Protein AF-A0A0V0GTW3-F1 (afdb_monomer_lite)

Radius of gyration: 19.43 Å; chains: 1; bounding box: 46×31×54 Å

pLDDT: mean 87.02, std 9.55, range [55.56, 97.69]

Organism: Solanum chacoense (NCBI:txid4108)

Secondary structure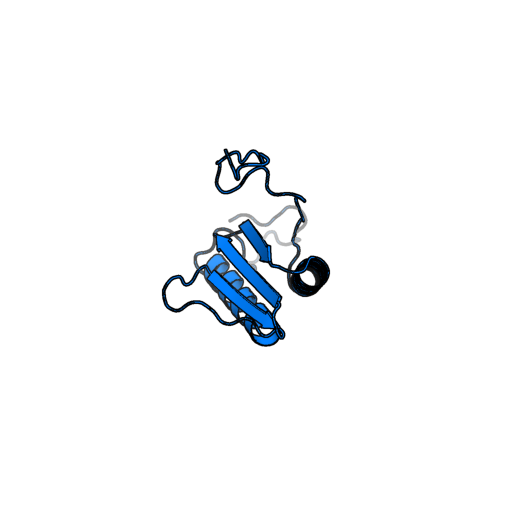 (DSSP, 8-state):
-PPPTT---SSS------SSPPTTSHHHHHHHHHHHHHHHHHTT-EE-SS-TTEEEEEETTEEEEEEEETTEEEEEES-HHHHHHHHHHHHHHS------S-SEETTEE--EETTEE-

InterPro domains:
  IPR013103 Reverse transcriptase, RNA-dependent DNA polymerase [PF07727] (2-113)
  IPR043502 DNA/RNA polymerase superfamily [SSF56672] (12-112)

Structure (mmCIF, N/CA/C/O backbone):
data_AF-A0A0V0GTW3-F1
#
_entry.id   AF-A0A0V0GTW3-F1
#
loop_
_atom_site.group_PDB
_atom_site.id
_atom_site.type_symbol
_atom_site.label_atom_id
_atom_site.label_alt_id
_atom_site.label_comp_id
_atom_site.label_asym_id
_atom_site.label_entity_id
_atom_site.label_seq_id
_atom_site.pdbx_PDB_ins_code
_atom_site.Cartn_x
_atom_site.Cartn_y
_atom_site.Cartn_z
_atom_site.occupancy
_atom_site.B_iso_or_equiv
_atom_site.auth_seq_id
_atom_site.auth_comp_id
_atom_site.auth_asym_id
_atom_site.auth_atom_id
_atom_site.pdbx_PDB_model_num
ATOM 1 N N . MET A 1 1 ? 13.042 6.093 -31.836 1.00 55.56 1 MET A N 1
ATOM 2 C CA . MET A 1 1 ? 13.797 6.052 -30.566 1.00 55.56 1 MET A CA 1
ATOM 3 C C . MET A 1 1 ? 15.243 6.354 -30.899 1.00 55.56 1 MET A C 1
ATOM 5 O O . MET A 1 1 ? 15.755 5.735 -31.820 1.00 55.56 1 MET A O 1
ATOM 9 N N . GLN A 1 2 ? 15.854 7.321 -30.224 1.00 60.28 2 GLN A N 1
ATOM 10 C CA . GLN A 1 2 ? 17.294 7.571 -30.305 1.00 60.28 2 GLN A CA 1
ATOM 11 C C . GLN A 1 2 ? 17.961 6.966 -29.067 1.00 60.28 2 GLN A C 1
ATOM 13 O O . GLN A 1 2 ? 17.332 6.882 -28.009 1.00 60.28 2 GLN A O 1
ATOM 18 N N . LEU A 1 3 ? 19.196 6.493 -29.223 1.00 65.88 3 LEU A N 1
ATOM 19 C CA . LEU A 1 3 ? 19.996 5.986 -28.111 1.00 65.88 3 LEU A CA 1
ATOM 20 C C . LEU A 1 3 ? 20.284 7.132 -27.118 1.00 65.88 3 LEU A C 1
ATOM 22 O O . LEU A 1 3 ? 20.519 8.255 -27.565 1.00 65.88 3 LEU A O 1
ATOM 26 N N . PRO A 1 4 ? 20.252 6.881 -25.795 1.00 73.25 4 PRO A N 1
ATOM 27 C CA . PRO A 1 4 ? 20.624 7.881 -24.796 1.00 73.25 4 PRO A CA 1
ATOM 28 C C . PRO A 1 4 ? 22.079 8.342 -24.957 1.00 73.25 4 PRO A C 1
ATOM 30 O O . PRO A 1 4 ? 22.930 7.571 -25.410 1.00 73.25 4 PRO A O 1
ATOM 33 N N . GLU A 1 5 ? 22.380 9.566 -24.516 1.00 72.06 5 GLU A N 1
ATOM 34 C CA . GLU A 1 5 ? 23.761 10.051 -24.424 1.00 72.06 5 GLU A CA 1
ATOM 35 C C . GLU A 1 5 ? 24.618 9.098 -23.573 1.00 72.06 5 GLU A C 1
ATOM 37 O O . GLU A 1 5 ? 24.219 8.682 -22.484 1.00 72.06 5 GLU A O 1
ATOM 42 N N . GLY A 1 6 ? 25.789 8.723 -24.098 1.00 70.94 6 GLY A N 1
ATOM 43 C CA . GLY A 1 6 ? 26.721 7.787 -23.458 1.00 70.94 6 GLY A CA 1
ATOM 44 C C . GLY A 1 6 ? 26.689 6.347 -23.989 1.00 70.94 6 GLY A C 1
ATOM 45 O O . GLY A 1 6 ? 27.509 5.539 -23.557 1.00 70.94 6 GLY A O 1
ATOM 46 N N . PHE A 1 7 ? 25.805 6.005 -24.936 1.00 67.94 7 PHE A N 1
ATOM 47 C CA . PHE A 1 7 ? 25.849 4.701 -25.615 1.00 67.94 7 PHE A CA 1
ATOM 48 C C . PHE A 1 7 ? 26.845 4.700 -26.799 1.00 67.94 7 PHE A C 1
ATOM 50 O O . PHE A 1 7 ? 26.736 5.555 -27.676 1.00 67.94 7 PHE A O 1
ATOM 57 N N . PRO A 1 8 ? 27.794 3.740 -26.875 1.00 67.38 8 PRO A N 1
ATOM 58 C CA . PRO A 1 8 ? 28.945 3.803 -27.790 1.00 67.38 8 PRO A CA 1
ATOM 59 C C . PRO A 1 8 ? 28.669 3.440 -29.266 1.00 67.38 8 PRO A C 1
ATOM 61 O O . PRO A 1 8 ? 29.611 3.233 -30.022 1.00 67.38 8 PRO A O 1
ATOM 64 N N . SER A 1 9 ? 27.417 3.341 -29.717 1.00 64.06 9 SER A N 1
ATOM 65 C CA . SER A 1 9 ? 27.089 2.796 -31.045 1.00 64.06 9 SER A CA 1
ATOM 66 C C . SER A 1 9 ? 26.503 3.842 -31.999 1.00 64.06 9 SER A C 1
ATOM 68 O O . SER A 1 9 ? 25.320 4.167 -31.958 1.00 64.06 9 SER A O 1
ATOM 70 N N . GLN A 1 10 ? 27.338 4.319 -32.926 1.00 61.12 10 GLN A N 1
ATOM 71 C CA . GLN A 1 10 ? 26.919 4.978 -34.166 1.00 61.12 10 GLN A CA 1
ATOM 72 C C . GLN A 1 10 ? 27.149 4.004 -35.335 1.00 61.12 10 GLN A C 1
ATOM 74 O O . GLN A 1 10 ? 28.182 4.069 -35.991 1.00 61.12 10 GLN A O 1
ATOM 79 N N . GLY A 1 11 ? 26.233 3.056 -35.577 1.00 62.75 11 GLY A N 1
ATOM 80 C CA . GLY A 1 11 ? 26.301 2.226 -36.796 1.00 62.75 11 GLY A CA 1
ATOM 81 C C . GLY A 1 11 ? 25.666 0.835 -36.744 1.00 62.75 11 GLY A C 1
ATOM 82 O O . GLY A 1 11 ? 25.313 0.304 -37.792 1.00 62.75 11 GLY A O 1
ATOM 83 N N . GLU A 1 12 ? 25.461 0.252 -35.562 1.00 69.81 12 GLU A N 1
ATOM 84 C CA . GLU A 1 12 ? 24.838 -1.073 -35.419 1.00 69.81 12 GLU A CA 1
ATOM 85 C C . GLU A 1 12 ? 23.364 -0.965 -35.002 1.00 69.81 12 GLU A C 1
ATOM 87 O O . GLU A 1 12 ? 22.984 -0.082 -34.230 1.00 69.81 12 GLU A O 1
ATOM 92 N N . SER A 1 13 ? 22.512 -1.871 -35.499 1.00 69.31 13 SER A N 1
ATOM 93 C CA . SER A 1 13 ? 21.106 -1.974 -35.083 1.00 69.31 13 SER A CA 1
ATOM 94 C C . SER A 1 13 ? 21.015 -2.600 -33.688 1.00 69.31 13 SER A C 1
ATOM 96 O O . SER A 1 13 ? 20.696 -3.776 -33.519 1.00 69.31 13 SER A O 1
ATOM 98 N N . VAL A 1 14 ? 21.355 -1.816 -32.668 1.00 71.25 14 VAL A N 1
ATOM 99 C CA . VAL A 1 14 ? 21.273 -2.232 -31.267 1.00 71.25 14 VAL A CA 1
ATOM 100 C C . VAL A 1 14 ? 19.892 -1.906 -30.717 1.00 71.25 14 VAL A C 1
ATOM 102 O O . VAL A 1 14 ? 19.383 -0.794 -30.861 1.00 71.25 14 VAL A O 1
ATOM 105 N N . VAL A 1 15 ? 19.280 -2.889 -30.062 1.00 73.94 15 VAL A N 1
ATOM 106 C CA . VAL A 1 15 ? 17.974 -2.748 -29.413 1.00 73.94 15 VAL A CA 1
ATOM 107 C C . VAL A 1 15 ? 18.120 -2.861 -27.898 1.00 73.94 15 VAL A C 1
ATOM 109 O O . VAL A 1 15 ? 18.870 -3.693 -27.389 1.00 73.94 15 VAL A O 1
ATOM 112 N N . CYS A 1 16 ? 17.375 -2.043 -27.154 1.00 75.56 16 CYS A N 1
ATOM 113 C CA . CYS A 1 16 ? 17.332 -2.131 -25.696 1.00 75.56 16 CYS A CA 1
ATOM 114 C C . CYS A 1 16 ? 16.362 -3.235 -25.257 1.00 75.56 16 CYS A C 1
ATOM 116 O O . CYS A 1 16 ? 15.166 -3.175 -25.546 1.00 75.56 16 CYS A O 1
ATOM 118 N N . ARG A 1 17 ? 16.851 -4.218 -24.494 1.00 81.50 17 ARG A N 1
ATOM 119 C CA . ARG A 1 17 ? 15.997 -5.221 -23.844 1.00 81.50 17 ARG A CA 1
ATOM 120 C C . ARG A 1 17 ? 15.535 -4.710 -22.481 1.00 81.50 17 ARG A C 1
ATOM 122 O O . ARG A 1 17 ? 16.335 -4.552 -21.563 1.00 81.50 17 ARG A O 1
ATOM 129 N N . LEU A 1 18 ? 14.229 -4.507 -22.325 1.00 81.75 18 LEU A N 1
ATOM 130 C CA . LEU A 1 18 ? 13.636 -4.184 -21.029 1.00 81.75 18 LEU A CA 1
ATOM 131 C C . LEU A 1 18 ? 13.665 -5.411 -20.109 1.00 81.75 18 LEU A C 1
ATOM 133 O O . LEU A 1 18 ? 13.059 -6.438 -20.406 1.00 81.75 18 LEU A O 1
ATOM 137 N N . VAL A 1 19 ? 14.369 -5.293 -18.982 1.00 83.94 19 VAL A N 1
ATOM 138 C CA . VAL A 1 19 ? 14.450 -6.339 -17.940 1.00 83.94 19 VAL A CA 1
ATOM 139 C C . VAL A 1 19 ? 13.327 -6.194 -16.905 1.00 83.94 19 VAL A C 1
ATOM 141 O O . VAL A 1 19 ? 12.955 -7.155 -16.239 1.00 83.94 19 VAL A O 1
ATOM 144 N N . LYS A 1 20 ? 12.762 -4.989 -16.779 1.00 79.62 20 LYS A N 1
ATOM 145 C CA . LYS A 1 20 ? 11.608 -4.681 -15.928 1.00 79.62 20 LYS A CA 1
ATOM 146 C C . LYS A 1 20 ? 10.577 -3.907 -16.734 1.00 79.62 20 LYS A C 1
ATOM 148 O O . LYS A 1 20 ? 10.921 -3.223 -17.698 1.00 79.62 20 LYS A O 1
ATOM 153 N N . SER A 1 21 ? 9.319 -4.002 -16.320 1.00 82.31 21 SER A N 1
ATOM 154 C CA . SER A 1 21 ? 8.257 -3.205 -16.926 1.00 82.31 21 SER A CA 1
ATOM 155 C C . SER A 1 21 ? 8.495 -1.722 -16.654 1.00 82.31 21 SER A C 1
ATOM 157 O O . SER A 1 21 ? 8.715 -1.328 -15.510 1.00 82.31 21 SER A O 1
ATOM 159 N N . LEU A 1 22 ? 8.458 -0.915 -17.708 1.00 83.88 22 LEU A N 1
ATOM 160 C CA . LEU A 1 22 ? 8.647 0.529 -17.640 1.00 83.88 22 LEU A CA 1
ATOM 161 C C . LEU A 1 22 ? 7.293 1.234 -17.535 1.00 83.88 22 LEU A C 1
ATOM 163 O O . LEU A 1 22 ? 6.351 0.857 -18.233 1.00 83.88 22 LEU A O 1
ATOM 167 N N . TYR A 1 23 ? 7.207 2.267 -16.697 1.00 78.50 23 TYR A N 1
ATOM 168 C CA . TYR A 1 23 ? 6.010 3.100 -16.595 1.00 78.50 23 TYR A CA 1
ATOM 169 C C . TYR A 1 23 ? 5.577 3.629 -17.975 1.00 78.50 23 TYR A C 1
ATOM 171 O O . TYR A 1 23 ? 6.414 3.918 -18.829 1.00 78.50 23 TYR A O 1
ATOM 179 N N . GLY A 1 24 ? 4.267 3.701 -18.214 1.00 81.81 24 GLY A N 1
ATOM 180 C CA . GLY A 1 24 ? 3.693 4.059 -19.518 1.00 81.81 24 GLY A CA 1
ATOM 181 C C . GLY A 1 24 ? 3.541 2.891 -20.502 1.00 81.81 24 GLY A C 1
ATOM 182 O O . GLY A 1 24 ? 2.809 3.011 -21.483 1.00 81.81 24 GLY A O 1
ATOM 183 N N . LEU A 1 25 ? 4.148 1.729 -20.239 1.00 85.62 25 LEU A N 1
ATOM 184 C CA . LEU A 1 25 ? 3.843 0.513 -20.993 1.00 85.62 25 LEU A CA 1
ATOM 185 C C . LEU A 1 25 ? 2.546 -0.131 -20.496 1.00 85.62 25 LEU A C 1
ATOM 187 O O . LEU A 1 25 ? 2.332 -0.260 -19.291 1.00 85.62 25 LEU A O 1
ATOM 191 N N . LYS A 1 26 ? 1.738 -0.661 -21.423 1.00 80.94 26 LYS A N 1
ATOM 192 C CA . LYS A 1 26 ? 0.468 -1.355 -21.126 1.00 80.94 26 LYS A CA 1
ATOM 193 C C . LYS A 1 26 ? 0.611 -2.474 -20.081 1.00 80.94 26 LYS A C 1
ATOM 195 O O . LYS A 1 26 ? -0.302 -2.729 -19.305 1.00 80.94 26 LYS A O 1
ATOM 200 N N . GLN A 1 27 ? 1.762 -3.141 -20.058 1.00 83.88 27 GLN A N 1
ATOM 201 C CA . GLN A 1 27 ? 2.071 -4.237 -19.136 1.00 83.88 27 GLN A CA 1
ATOM 202 C C . GLN A 1 27 ? 2.525 -3.785 -17.739 1.00 83.88 27 GLN A C 1
ATOM 204 O O . GLN A 1 27 ? 2.465 -4.588 -16.810 1.00 83.88 27 GLN A O 1
ATOM 209 N N . ALA A 1 28 ? 2.979 -2.543 -17.555 1.00 86.75 28 ALA A N 1
ATOM 210 C CA . ALA A 1 28 ? 3.640 -2.145 -16.313 1.00 86.75 28 ALA A CA 1
ATOM 211 C C . ALA A 1 28 ? 2.699 -2.081 -15.113 1.00 86.75 28 ALA A C 1
ATOM 213 O O . ALA A 1 28 ? 3.012 -2.660 -14.073 1.00 86.75 28 ALA A O 1
ATOM 214 N N . SER A 1 29 ? 1.523 -1.478 -15.282 1.00 83.88 29 SER A N 1
ATOM 215 C CA . SER A 1 29 ? 0.492 -1.433 -14.241 1.00 83.88 29 SER A CA 1
ATOM 216 C C . SER A 1 29 ? 0.044 -2.836 -13.829 1.00 83.88 29 SER A C 1
ATOM 218 O O . SER A 1 29 ? -0.029 -3.142 -12.641 1.00 83.88 29 SER A O 1
ATOM 220 N N . ARG A 1 30 ? -0.161 -3.737 -14.801 1.00 87.62 30 ARG A N 1
ATOM 221 C CA . ARG A 1 30 ? -0.528 -5.136 -14.537 1.00 87.62 30 ARG A CA 1
ATOM 222 C C . ARG A 1 30 ? 0.542 -5.864 -13.727 1.00 87.62 30 ARG A C 1
ATOM 224 O O . ARG A 1 30 ? 0.202 -6.557 -12.777 1.00 87.62 30 ARG A O 1
ATOM 231 N N . GLN A 1 31 ? 1.813 -5.735 -14.103 1.00 89.06 31 GLN A N 1
ATOM 232 C CA . GLN A 1 31 ? 2.911 -6.402 -13.397 1.00 89.06 31 GLN A CA 1
ATOM 233 C C . GLN A 1 31 ? 3.102 -5.839 -11.983 1.00 89.06 31 GLN A C 1
ATOM 235 O O . GLN A 1 31 ? 3.334 -6.607 -11.053 1.00 89.06 31 GLN A O 1
ATOM 240 N N . CYS A 1 32 ? 2.940 -4.523 -11.809 1.00 87.62 32 CYS A N 1
ATOM 241 C CA . CYS A 1 32 ? 2.951 -3.892 -10.491 1.00 87.62 32 CYS A CA 1
ATOM 242 C C . CYS A 1 32 ? 1.821 -4.439 -9.606 1.00 87.62 32 CYS A C 1
ATOM 244 O O . CYS A 1 32 ? 2.084 -4.921 -8.506 1.00 87.62 32 CYS A O 1
ATOM 246 N N . ASN A 1 33 ? 0.588 -4.470 -10.124 1.00 90.06 33 ASN A N 1
ATOM 247 C CA . ASN A 1 33 ? -0.567 -4.988 -9.395 1.00 90.06 33 ASN A CA 1
ATOM 248 C C . ASN A 1 33 ? -0.418 -6.475 -9.040 1.00 90.06 33 ASN A C 1
ATOM 250 O O . ASN A 1 33 ? -0.672 -6.857 -7.906 1.00 90.06 33 ASN A O 1
ATOM 254 N N . LEU A 1 34 ? 0.046 -7.317 -9.973 1.00 91.38 34 LEU A N 1
ATOM 255 C CA . LEU A 1 34 ? 0.305 -8.735 -9.691 1.00 91.38 34 LEU A CA 1
ATOM 256 C C . LEU A 1 34 ? 1.320 -8.902 -8.559 1.00 91.38 34 LEU A C 1
ATOM 258 O O . LEU A 1 34 ? 1.068 -9.651 -7.617 1.00 91.38 34 LEU A O 1
ATOM 262 N N . LYS A 1 35 ? 2.430 -8.154 -8.614 1.00 91.56 35 LYS A N 1
ATOM 263 C CA . LYS A 1 35 ? 3.448 -8.207 -7.567 1.00 91.56 35 LYS A CA 1
ATOM 264 C C . LYS A 1 35 ? 2.901 -7.744 -6.218 1.00 91.56 35 LYS A C 1
ATOM 266 O O . LYS A 1 35 ? 3.249 -8.323 -5.192 1.00 91.56 35 LYS A O 1
ATOM 271 N N . LEU A 1 36 ? 2.056 -6.714 -6.216 1.00 92.56 36 LEU A N 1
ATOM 272 C CA . LEU A 1 36 ? 1.422 -6.194 -5.009 1.00 92.56 36 LEU A CA 1
ATOM 273 C C . LEU A 1 36 ? 0.475 -7.220 -4.393 1.00 92.56 36 LEU A C 1
ATOM 275 O O . LEU A 1 36 ? 0.614 -7.527 -3.211 1.00 92.56 36 LEU A O 1
ATOM 279 N N . CYS A 1 37 ? -0.428 -7.784 -5.198 1.00 93.56 37 CYS A N 1
ATOM 280 C CA . CYS A 1 37 ? -1.333 -8.845 -4.771 1.00 93.56 37 CYS A CA 1
ATOM 281 C C . CYS A 1 37 ? -0.550 -10.006 -4.154 1.00 93.56 37 CYS A C 1
ATOM 283 O O . CYS A 1 37 ? -0.840 -10.403 -3.031 1.00 93.56 37 CYS A O 1
ATOM 285 N N . GLU A 1 38 ? 0.493 -10.498 -4.834 1.00 93.94 38 GLU A N 1
ATOM 286 C CA . GLU A 1 38 ? 1.364 -11.546 -4.298 1.00 93.94 38 GLU A CA 1
ATOM 287 C C . GLU A 1 38 ? 1.948 -11.162 -2.935 1.00 93.94 38 GLU A C 1
ATOM 289 O O . GLU A 1 38 ? 1.813 -11.927 -1.981 1.00 93.94 38 GLU A O 1
ATOM 294 N N . THR A 1 39 ? 2.574 -9.990 -2.802 1.00 93.38 39 THR A N 1
ATOM 295 C CA . THR A 1 39 ? 3.174 -9.546 -1.533 1.00 93.38 39 THR A CA 1
ATOM 296 C C . THR A 1 39 ? 2.140 -9.450 -0.406 1.00 93.38 39 THR A C 1
ATOM 298 O O . THR A 1 39 ? 2.429 -9.833 0.733 1.00 93.38 39 THR A O 1
ATOM 301 N N . LEU A 1 40 ? 0.934 -8.963 -0.704 1.00 94.69 40 LEU A N 1
ATOM 302 C CA . LEU A 1 40 ? -0.152 -8.841 0.267 1.00 94.69 40 LEU A CA 1
ATOM 303 C C . LEU A 1 40 ? -0.692 -10.213 0.687 1.00 94.69 40 LEU A C 1
ATOM 305 O O . LEU A 1 40 ? -0.836 -10.463 1.885 1.00 94.69 40 LEU A O 1
ATOM 309 N N . PHE A 1 41 ? -0.892 -11.131 -0.260 1.00 95.31 41 PHE A N 1
ATOM 310 C CA . PHE A 1 41 ? -1.311 -12.504 0.027 1.00 95.31 41 PHE A CA 1
ATOM 311 C C . PHE A 1 41 ? -0.289 -13.247 0.892 1.00 95.31 41 PHE A C 1
ATOM 313 O O . PHE A 1 41 ? -0.659 -13.826 1.912 1.00 95.31 41 PHE A O 1
ATOM 320 N N . HIS A 1 42 ? 1.006 -13.150 0.574 1.00 93.81 42 HIS A N 1
ATOM 321 C CA . HIS A 1 42 ? 2.070 -13.730 1.407 1.00 93.81 42 HIS A CA 1
ATOM 322 C C . HIS A 1 42 ? 2.132 -13.098 2.806 1.00 93.81 42 HIS A C 1
ATOM 324 O O . HIS A 1 42 ? 2.552 -13.743 3.763 1.00 93.81 42 HIS A O 1
ATOM 330 N N . SER A 1 43 ? 1.689 -11.846 2.942 1.00 91.62 43 SER A N 1
ATOM 331 C CA . SER A 1 43 ? 1.599 -11.143 4.226 1.00 91.62 43 SER A CA 1
ATOM 332 C C . SER A 1 43 ? 0.315 -11.471 5.010 1.00 91.62 43 SER A C 1
ATOM 334 O O . SER A 1 43 ? 0.114 -10.925 6.102 1.00 91.62 43 SER A O 1
ATOM 336 N N . GLY A 1 44 ? -0.541 -12.355 4.486 1.00 94.62 44 GLY A N 1
ATOM 337 C CA . GLY A 1 44 ? -1.779 -12.820 5.117 1.00 94.62 44 GLY A CA 1
ATOM 338 C C . GLY A 1 44 ? -2.997 -11.920 4.894 1.00 94.62 44 GLY A C 1
ATOM 339 O O . GLY A 1 44 ? -3.952 -12.001 5.664 1.00 94.62 44 GLY A O 1
ATOM 340 N N . PHE A 1 45 ? -2.968 -11.040 3.892 1.00 96.94 45 PHE A N 1
ATOM 341 C CA . PHE A 1 45 ? -4.152 -10.291 3.474 1.00 96.94 45 PHE A CA 1
ATOM 342 C C . PHE A 1 45 ? -5.038 -11.133 2.559 1.00 96.94 45 PHE A C 1
ATOM 344 O O . PHE A 1 45 ? -4.558 -11.964 1.792 1.00 96.94 45 PHE A O 1
ATOM 351 N N . ILE A 1 46 ? -6.336 -10.859 2.603 1.00 97.12 46 ILE A N 1
ATOM 352 C CA . ILE A 1 46 ? -7.341 -11.411 1.702 1.00 97.12 46 ILE A CA 1
ATOM 353 C C . ILE A 1 46 ? -7.912 -10.250 0.891 1.00 97.12 46 ILE A C 1
ATOM 355 O O . ILE A 1 46 ? -8.283 -9.219 1.455 1.00 97.12 46 ILE A O 1
ATOM 359 N N . GLN A 1 47 ? -7.967 -10.404 -0.429 1.00 97.19 47 GLN A N 1
ATOM 360 C CA . GLN A 1 47 ? -8.599 -9.425 -1.311 1.00 97.19 47 GLN A CA 1
ATOM 361 C C . GLN A 1 47 ? -10.122 -9.549 -1.206 1.00 97.19 47 GLN A C 1
ATOM 363 O O . GLN A 1 47 ? -10.659 -10.658 -1.197 1.00 97.19 47 GLN A O 1
ATOM 368 N N . SER A 1 48 ? -10.819 -8.420 -1.118 1.00 96.31 48 SER A N 1
ATOM 369 C CA . SER A 1 48 ? -12.279 -8.397 -1.087 1.00 96.31 48 SER A CA 1
ATOM 370 C C . SER A 1 48 ? -12.854 -8.854 -2.430 1.00 96.31 48 SER A C 1
ATOM 372 O O . SER A 1 48 ? -12.368 -8.477 -3.496 1.00 96.31 48 SER A O 1
ATOM 374 N N . SER A 1 49 ? -13.919 -9.656 -2.378 1.00 94.62 49 SER A N 1
ATOM 375 C CA . SER A 1 49 ? -14.673 -10.080 -3.564 1.00 94.62 49 SER A CA 1
ATOM 376 C C . SER A 1 49 ? -15.598 -8.990 -4.106 1.00 94.62 49 SER A C 1
ATOM 378 O O . SER A 1 49 ? -15.984 -9.042 -5.268 1.00 94.62 49 SER A O 1
ATOM 380 N N . LEU A 1 50 ? -15.963 -8.017 -3.266 1.00 94.38 50 LEU A N 1
ATOM 381 C CA . LEU A 1 50 ? -16.829 -6.897 -3.640 1.00 94.38 50 LEU A CA 1
ATOM 382 C C . LEU A 1 50 ? -16.033 -5.719 -4.207 1.00 94.38 50 LEU A C 1
ATOM 384 O O . LEU A 1 50 ? -16.573 -4.926 -4.970 1.00 94.38 50 LEU A O 1
ATOM 388 N N . ASP A 1 51 ? -14.760 -5.609 -3.827 1.00 93.94 51 ASP A N 1
ATOM 389 C CA . ASP A 1 51 ? -13.872 -4.540 -4.265 1.00 93.94 51 ASP A CA 1
ATOM 390 C C . ASP A 1 51 ? -12.436 -5.061 -4.395 1.00 93.94 51 ASP A C 1
ATOM 392 O O . ASP A 1 51 ? -11.738 -5.278 -3.405 1.00 93.94 51 ASP A O 1
ATOM 396 N N . HIS A 1 52 ? -11.970 -5.233 -5.631 1.00 92.38 52 HIS A N 1
ATOM 397 C CA . HIS A 1 52 ? -10.620 -5.726 -5.907 1.00 92.38 52 HIS A CA 1
ATOM 398 C C . HIS A 1 52 ? -9.506 -4.741 -5.520 1.00 92.38 52 HIS A C 1
ATOM 400 O O . HIS A 1 52 ? -8.340 -5.132 -5.489 1.00 92.38 52 HIS A O 1
ATOM 406 N N . SER A 1 53 ? -9.823 -3.486 -5.203 1.00 94.25 53 SER A N 1
ATOM 407 C CA . SER A 1 53 ? -8.848 -2.548 -4.642 1.00 94.25 53 SER A CA 1
ATOM 408 C C . SER A 1 53 ? -8.643 -2.725 -3.135 1.00 94.25 53 SER A C 1
ATOM 410 O O . SER A 1 53 ? -7.672 -2.206 -2.582 1.00 94.25 53 SER A O 1
ATOM 412 N N . LEU A 1 54 ? -9.526 -3.472 -2.464 1.00 96.88 54 LEU A N 1
ATOM 413 C CA . LEU A 1 54 ? -9.566 -3.596 -1.014 1.00 96.88 54 LEU A CA 1
ATOM 414 C C . LEU A 1 54 ? -8.950 -4.916 -0.537 1.00 96.88 54 LEU A C 1
ATOM 416 O O . LEU A 1 54 ? -9.354 -6.005 -0.945 1.00 96.88 54 LEU A O 1
ATOM 420 N N . PHE A 1 55 ? -8.021 -4.821 0.409 1.00 97.62 55 PHE A N 1
ATOM 421 C CA . PHE A 1 55 ? -7.371 -5.950 1.065 1.00 97.62 55 PHE A CA 1
ATOM 422 C C . PHE A 1 55 ? -7.569 -5.865 2.570 1.00 97.62 55 PHE A C 1
ATOM 424 O O . PHE A 1 55 ? -7.401 -4.809 3.176 1.00 97.62 55 PHE A O 1
ATOM 431 N N . ILE A 1 56 ? -7.900 -6.993 3.191 1.00 97.38 56 ILE A N 1
ATOM 432 C CA . ILE A 1 56 ? -8.216 -7.068 4.614 1.00 97.38 56 ILE A CA 1
ATOM 433 C C . ILE A 1 56 ? -7.371 -8.163 5.253 1.00 97.38 56 ILE A C 1
ATOM 435 O O . ILE A 1 56 ? -7.328 -9.293 4.771 1.00 97.38 56 ILE A O 1
ATOM 439 N N . LYS A 1 57 ? -6.733 -7.840 6.375 1.00 96.50 57 LYS A N 1
ATOM 440 C CA . LYS A 1 57 ? -6.067 -8.798 7.255 1.00 96.50 57 LYS A CA 1
ATOM 441 C C . LYS A 1 57 ? -6.675 -8.698 8.644 1.00 96.50 57 LYS A C 1
ATOM 443 O O . LYS A 1 57 ? -6.834 -7.601 9.174 1.00 96.50 57 LYS A O 1
ATOM 448 N N . ARG A 1 58 ? -7.000 -9.844 9.239 1.00 95.94 58 ARG A N 1
ATOM 449 C CA . ARG A 1 58 ? -7.471 -9.945 10.625 1.00 95.94 58 ARG A CA 1
ATOM 450 C C . ARG A 1 58 ? -6.448 -10.707 11.457 1.00 95.94 58 ARG A C 1
ATOM 452 O O . ARG A 1 58 ? -5.939 -11.730 11.006 1.00 95.94 58 ARG A O 1
ATOM 459 N N . GLN A 1 59 ? -6.159 -10.216 12.655 1.00 93.81 59 GLN A N 1
ATOM 460 C CA . GLN A 1 59 ? -5.271 -10.865 13.615 1.00 93.81 59 GLN A CA 1
ATOM 461 C C . GLN A 1 59 ? -5.911 -10.807 15.004 1.00 93.81 59 GLN A C 1
ATOM 463 O O . GLN A 1 59 ? -5.863 -9.788 15.685 1.00 93.81 59 GLN A O 1
ATOM 468 N N . GLY A 1 60 ? -6.552 -11.904 15.416 1.00 93.12 60 GLY A N 1
ATOM 469 C CA . GLY A 1 60 ? -7.381 -11.910 16.623 1.00 93.12 60 GLY A CA 1
ATOM 470 C C . GLY A 1 60 ? -8.561 -10.943 16.482 1.00 93.12 60 GLY A C 1
ATOM 471 O O . GLY A 1 60 ? -9.334 -11.050 15.530 1.00 93.12 60 GLY A O 1
ATOM 472 N N . SER A 1 61 ? -8.683 -9.999 17.417 1.00 94.75 61 SER A N 1
ATOM 473 C CA . SER A 1 61 ? -9.670 -8.911 17.372 1.00 94.75 61 SER A CA 1
ATOM 474 C C . SER A 1 61 ? -9.254 -7.735 16.486 1.00 94.75 61 SER A C 1
ATOM 476 O O . SER A 1 61 ? -10.083 -6.871 16.209 1.00 94.75 61 SER A O 1
ATOM 478 N N . ASP A 1 62 ? -7.990 -7.682 16.059 1.00 96.81 62 ASP A N 1
ATOM 479 C CA . ASP A 1 62 ? -7.467 -6.566 15.284 1.00 96.81 62 ASP A CA 1
ATOM 480 C C . ASP A 1 62 ? -7.661 -6.739 13.778 1.00 96.81 62 ASP A C 1
ATOM 482 O O . ASP A 1 62 ? -7.677 -7.851 13.238 1.00 96.81 62 ASP A O 1
ATOM 486 N N . ILE A 1 63 ? -7.768 -5.608 13.084 1.00 96.81 63 ILE A N 1
ATOM 487 C CA . ILE A 1 63 ? -7.945 -5.532 11.637 1.00 96.81 63 ILE A CA 1
ATOM 488 C C . ILE A 1 63 ? -6.999 -4.499 11.027 1.00 96.81 63 ILE A C 1
ATOM 490 O O . ILE A 1 63 ? -6.803 -3.414 11.574 1.00 96.81 63 ILE A O 1
ATOM 494 N N . VAL A 1 64 ? -6.450 -4.829 9.860 1.00 97.69 64 VAL A N 1
ATOM 495 C CA . VAL A 1 64 ? -5.772 -3.890 8.963 1.00 97.69 64 VAL A CA 1
ATOM 496 C C . VAL A 1 64 ? -6.436 -3.976 7.599 1.00 97.69 64 VAL A C 1
ATOM 498 O O . VAL A 1 64 ? -6.696 -5.065 7.084 1.00 97.69 64 VAL A O 1
ATOM 501 N N . VAL A 1 65 ? -6.716 -2.816 7.024 1.00 97.25 65 VAL A N 1
ATOM 502 C CA . VAL A 1 65 ? -7.359 -2.648 5.728 1.00 97.25 65 VAL A CA 1
ATOM 503 C C . VAL A 1 65 ? -6.454 -1.794 4.852 1.00 97.25 65 VAL A C 1
ATOM 505 O O . VAL A 1 65 ? -5.975 -0.743 5.278 1.00 97.25 65 VAL A O 1
ATOM 508 N N . ILE A 1 66 ? -6.223 -2.256 3.629 1.00 96.50 66 ILE A N 1
ATOM 509 C CA . ILE A 1 66 ? -5.478 -1.534 2.603 1.00 96.50 66 ILE A CA 1
ATOM 510 C C . ILE A 1 66 ? -6.415 -1.312 1.424 1.00 96.50 66 ILE A C 1
ATOM 512 O O . ILE A 1 66 ? -7.008 -2.265 0.925 1.00 96.50 66 ILE A O 1
ATOM 516 N N . LEU A 1 67 ? -6.527 -0.068 0.978 1.00 95.50 67 LEU A N 1
ATOM 517 C CA . LEU A 1 67 ? -7.210 0.309 -0.252 1.00 95.50 67 LEU A CA 1
ATOM 518 C C . LEU A 1 67 ? -6.161 0.790 -1.257 1.00 95.50 67 LEU A C 1
ATOM 520 O O . LEU A 1 67 ? -5.372 1.682 -0.944 1.00 95.50 67 LEU A O 1
ATOM 524 N N . VAL A 1 68 ? -6.136 0.191 -2.443 1.00 93.38 68 VAL A N 1
ATOM 525 C CA . VAL A 1 68 ? -5.117 0.435 -3.472 1.00 93.38 68 VAL A CA 1
ATOM 526 C C . VAL A 1 68 ? -5.740 1.123 -4.677 1.00 93.38 68 VAL A C 1
ATOM 528 O O . VAL A 1 68 ? -6.574 0.545 -5.365 1.00 93.38 68 VAL A O 1
ATOM 531 N N . TYR A 1 69 ? -5.275 2.322 -5.004 1.00 89.50 69 TYR A N 1
ATOM 532 C CA . TYR A 1 69 ? -5.665 3.020 -6.220 1.00 89.50 69 TYR A CA 1
ATOM 533 C C . TYR A 1 69 ? -4.436 3.331 -7.070 1.00 89.50 69 TYR A C 1
ATOM 535 O O . TYR A 1 69 ? -3.752 4.327 -6.860 1.00 89.50 69 TYR A O 1
ATOM 543 N N . VAL A 1 70 ? -4.171 2.479 -8.061 1.00 84.25 70 VAL A N 1
ATOM 544 C CA . VAL A 1 70 ? -2.998 2.588 -8.945 1.00 84.25 70 VAL A CA 1
ATOM 545 C C . VAL A 1 70 ? -1.701 2.695 -8.127 1.00 84.25 70 VAL A C 1
ATOM 547 O O . VAL A 1 70 ? -1.258 1.683 -7.587 1.00 84.25 70 VAL A O 1
ATOM 550 N N . ASP A 1 71 ? -1.119 3.891 -8.024 1.00 83.62 71 ASP A N 1
ATOM 551 C CA . ASP A 1 71 ? 0.143 4.155 -7.331 1.00 83.62 71 ASP A CA 1
ATOM 552 C C . ASP A 1 71 ? -0.061 4.632 -5.877 1.00 83.62 71 ASP A C 1
ATOM 554 O O . ASP A 1 71 ? 0.897 4.664 -5.102 1.00 83.62 71 ASP A O 1
ATOM 558 N N . ASP A 1 72 ? -1.298 4.952 -5.484 1.00 88.62 72 ASP A N 1
ATOM 559 C CA . ASP A 1 72 ? -1.652 5.415 -4.143 1.00 88.62 72 ASP A CA 1
ATOM 560 C C . ASP A 1 72 ? -2.219 4.272 -3.290 1.00 88.62 72 ASP A C 1
ATOM 562 O O . ASP A 1 72 ? -3.035 3.463 -3.738 1.00 88.62 72 ASP A O 1
ATOM 566 N N . MET A 1 73 ? -1.821 4.220 -2.017 1.00 92.25 73 MET A N 1
ATOM 567 C CA . MET A 1 73 ? -2.341 3.252 -1.050 1.00 92.25 73 MET A CA 1
ATOM 568 C C . MET A 1 73 ? -2.813 3.956 0.211 1.00 92.25 73 MET A C 1
ATOM 570 O O . MET A 1 73 ? -2.066 4.705 0.839 1.00 92.25 73 MET A O 1
ATOM 574 N N . LEU A 1 74 ? -4.038 3.650 0.620 1.00 94.19 74 LEU A N 1
ATOM 575 C CA . LEU A 1 74 ? -4.560 4.019 1.923 1.00 94.19 74 LEU A CA 1
ATOM 576 C C . LEU A 1 74 ? -4.471 2.809 2.851 1.00 94.19 74 LEU A C 1
ATOM 578 O O . LEU A 1 74 ? -5.039 1.759 2.564 1.00 94.19 74 LEU A O 1
ATOM 582 N N . VAL A 1 75 ? -3.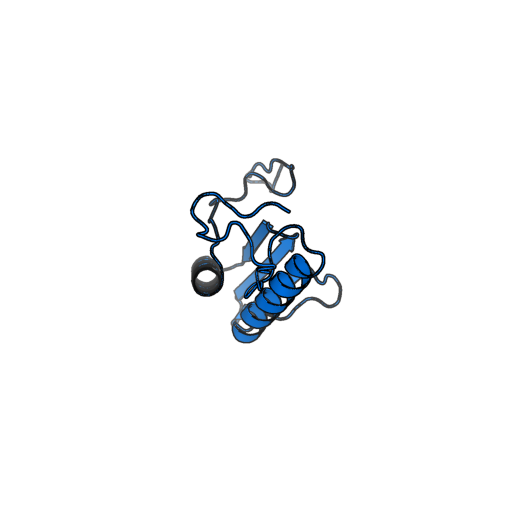788 2.967 3.984 1.00 94.94 75 VAL A N 1
ATOM 583 C CA . VAL A 1 75 ? -3.670 1.930 5.016 1.00 94.94 75 VAL A CA 1
ATOM 584 C C . VAL A 1 75 ? -4.357 2.416 6.286 1.00 94.94 75 VAL A C 1
ATOM 586 O O . VAL A 1 75 ? -4.075 3.508 6.777 1.00 94.94 75 VAL A O 1
ATOM 589 N N . THR A 1 76 ? -5.260 1.606 6.829 1.00 95.00 76 THR A N 1
ATOM 590 C CA . THR A 1 76 ? -5.980 1.887 8.077 1.00 95.00 76 THR A CA 1
ATOM 591 C C . THR A 1 76 ? -6.182 0.604 8.878 1.00 95.00 76 THR A C 1
ATOM 593 O O . THR A 1 76 ? -5.981 -0.496 8.369 1.00 95.00 76 THR A O 1
ATOM 596 N N . GLY A 1 77 ? -6.555 0.708 10.148 1.00 95.56 77 GLY A N 1
ATOM 597 C CA . GLY A 1 77 ? -6.715 -0.457 11.011 1.00 95.56 77 GLY A CA 1
ATOM 598 C C . GLY A 1 77 ? -7.017 -0.099 12.458 1.00 95.56 77 GLY A C 1
ATOM 599 O O . GLY A 1 77 ? -6.988 1.069 12.839 1.00 95.56 77 GLY A O 1
ATOM 600 N N . SER A 1 78 ? -7.303 -1.120 13.265 1.00 95.81 78 SER A N 1
ATOM 601 C CA . SER A 1 78 ? -7.588 -0.974 14.700 1.00 95.81 78 SER A CA 1
ATOM 602 C C . SER A 1 78 ? -6.331 -0.830 15.559 1.00 95.81 78 SER A C 1
ATOM 604 O O . SER A 1 78 ? -6.409 -0.312 16.669 1.00 95.81 78 SER A O 1
ATOM 606 N N . ASN A 1 79 ? -5.176 -1.277 15.060 1.00 94.12 79 ASN A N 1
ATOM 607 C CA . ASN A 1 79 ? -3.935 -1.352 15.822 1.00 94.12 79 ASN A CA 1
ATOM 608 C C . ASN A 1 79 ? -2.775 -0.717 15.050 1.00 94.12 79 ASN A C 1
ATOM 610 O O . ASN A 1 79 ? -2.389 -1.180 13.973 1.00 94.12 79 ASN A O 1
ATOM 614 N N . MET A 1 80 ? -2.187 0.329 15.634 1.00 93.94 80 MET A N 1
ATOM 615 C CA . MET A 1 80 ? -1.101 1.083 15.011 1.00 93.94 80 MET A CA 1
ATOM 616 C C . MET A 1 80 ? 0.161 0.240 14.796 1.00 93.94 80 MET A C 1
ATOM 618 O O . MET A 1 80 ? 0.823 0.386 13.774 1.00 93.94 80 MET A O 1
ATOM 622 N N . ALA A 1 81 ? 0.472 -0.697 15.697 1.00 94.44 81 ALA A N 1
ATOM 623 C CA . ALA A 1 81 ? 1.633 -1.570 15.535 1.00 94.44 81 ALA A CA 1
ATOM 624 C C . ALA A 1 81 ? 1.484 -2.489 14.310 1.00 94.44 81 ALA A C 1
ATOM 626 O O . ALA A 1 81 ? 2.455 -2.725 13.591 1.00 94.44 81 ALA A O 1
ATOM 627 N N . LEU A 1 82 ? 0.264 -2.960 14.027 1.00 94.00 82 LEU A N 1
ATOM 628 C CA . LEU A 1 82 ? -0.013 -3.764 12.833 1.00 94.00 82 LEU A CA 1
ATOM 629 C C . LEU A 1 82 ? 0.034 -2.933 11.549 1.00 94.00 82 LEU A C 1
ATOM 631 O O . LEU A 1 82 ? 0.494 -3.429 10.518 1.00 94.00 82 LEU A O 1
ATOM 635 N N . ILE A 1 83 ? -0.405 -1.673 11.602 1.00 94.94 83 ILE A N 1
ATOM 636 C CA . ILE A 1 83 ? -0.269 -0.730 10.485 1.00 94.94 83 ILE A CA 1
ATOM 637 C C . ILE A 1 83 ? 1.215 -0.508 10.171 1.00 94.94 83 ILE A C 1
ATOM 639 O O . ILE A 1 83 ? 1.625 -0.676 9.025 1.00 94.94 83 ILE A O 1
AT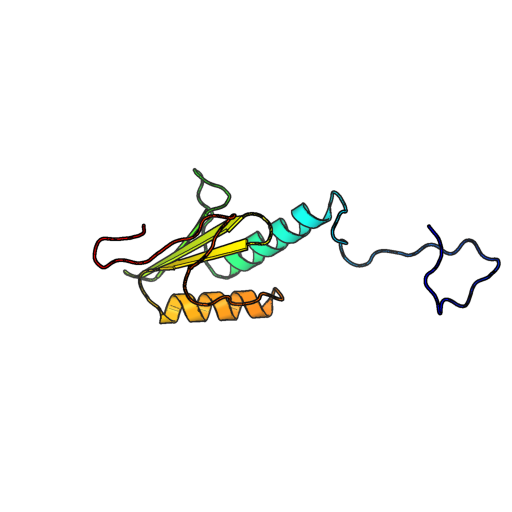OM 643 N N . GLU A 1 84 ? 2.036 -0.214 11.178 1.00 93.94 84 GLU A N 1
ATOM 644 C CA . GLU A 1 84 ? 3.475 0.005 10.994 1.00 93.94 84 GLU A CA 1
ATOM 645 C C . GLU A 1 84 ? 4.202 -1.261 10.515 1.00 93.94 84 GLU A C 1
ATOM 647 O O . GLU A 1 84 ? 5.023 -1.203 9.598 1.00 93.94 84 GLU A O 1
ATOM 652 N N . GLN A 1 85 ? 3.835 -2.440 11.028 1.00 93.19 85 GLN A N 1
ATOM 653 C CA . GLN A 1 85 ? 4.346 -3.712 10.508 1.00 93.19 85 GLN A CA 1
ATOM 654 C C . GLN A 1 85 ? 3.972 -3.919 9.030 1.00 93.19 85 GLN A C 1
ATOM 656 O O . GLN A 1 85 ? 4.789 -4.389 8.234 1.00 93.19 85 GLN A O 1
ATOM 661 N N . THR A 1 86 ? 2.743 -3.560 8.653 1.00 93.62 86 THR A N 1
ATOM 662 C CA . THR A 1 86 ? 2.253 -3.656 7.273 1.00 93.62 86 THR A CA 1
ATOM 663 C C . THR A 1 86 ? 3.042 -2.729 6.352 1.00 93.62 86 THR A C 1
ATOM 665 O O . THR A 1 86 ? 3.555 -3.184 5.328 1.00 93.62 86 THR A O 1
ATOM 668 N N . LYS A 1 87 ? 3.226 -1.462 6.743 1.00 93.12 87 LYS A N 1
ATOM 669 C CA . LYS A 1 87 ? 4.064 -0.501 6.012 1.00 93.12 87 LYS A CA 1
ATOM 670 C C . LYS A 1 87 ? 5.493 -1.015 5.850 1.00 93.12 87 LYS A C 1
ATOM 672 O O . LYS A 1 87 ? 6.025 -1.011 4.741 1.00 93.12 87 LYS A O 1
ATOM 677 N N . ALA A 1 88 ? 6.097 -1.531 6.921 1.00 92.25 88 ALA A N 1
ATOM 678 C CA . ALA A 1 88 ? 7.446 -2.089 6.880 1.00 92.25 88 ALA A CA 1
ATOM 679 C C . ALA A 1 88 ? 7.560 -3.296 5.930 1.00 92.25 88 ALA A C 1
ATOM 681 O O . ALA A 1 88 ? 8.566 -3.436 5.235 1.00 92.25 88 ALA A O 1
ATOM 682 N N . SER A 1 89 ? 6.540 -4.161 5.864 1.00 90.62 89 SE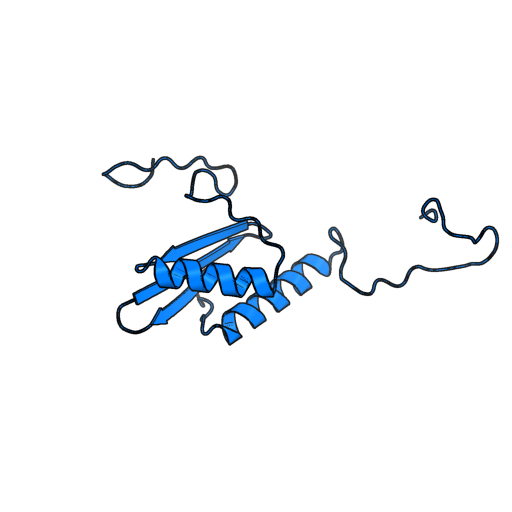R A N 1
ATOM 683 C CA . SER A 1 89 ? 6.496 -5.276 4.906 1.00 90.62 89 SER A CA 1
ATOM 684 C C . SER A 1 89 ? 6.434 -4.774 3.460 1.00 90.62 89 SER A C 1
ATOM 686 O O . SER A 1 89 ? 7.200 -5.219 2.602 1.00 90.62 89 SER A O 1
ATOM 688 N N . LEU A 1 90 ? 5.578 -3.783 3.199 1.00 92.06 90 LEU A N 1
ATOM 689 C CA . LEU A 1 90 ? 5.436 -3.180 1.877 1.00 92.06 90 LEU A CA 1
ATOM 690 C C . LEU A 1 90 ? 6.731 -2.493 1.417 1.00 92.06 90 LEU A C 1
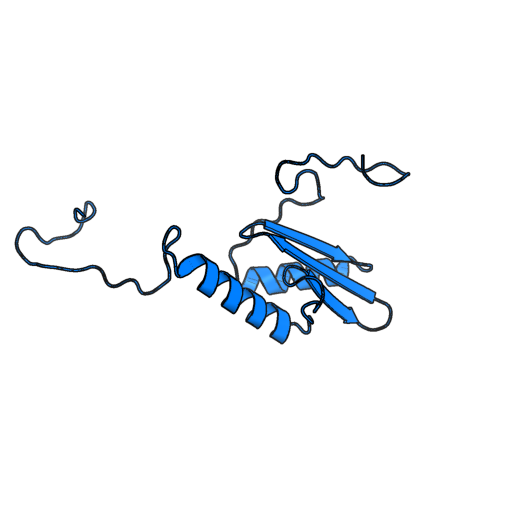ATOM 692 O O . LEU A 1 90 ? 7.163 -2.721 0.287 1.00 92.06 90 LEU A O 1
ATOM 696 N N . HIS A 1 91 ? 7.416 -1.762 2.302 1.00 91.75 91 HIS A N 1
ATOM 697 C CA . HIS A 1 91 ? 8.702 -1.111 2.014 1.00 91.75 91 HIS A CA 1
ATOM 698 C C . HIS A 1 91 ? 9.823 -2.078 1.599 1.00 91.75 91 HIS A C 1
ATOM 700 O O . HIS A 1 91 ? 10.755 -1.674 0.905 1.00 91.75 91 HIS A O 1
ATOM 706 N N . LYS A 1 92 ? 9.751 -3.358 1.990 1.00 89.94 92 LYS A N 1
ATOM 707 C CA . LYS A 1 92 ? 10.727 -4.374 1.553 1.00 89.94 92 LYS A CA 1
ATOM 708 C C . LYS A 1 92 ? 10.542 -4.772 0.090 1.00 89.94 92 LYS A C 1
ATOM 710 O O . LYS A 1 92 ? 11.512 -5.139 -0.566 1.00 89.94 92 LYS A O 1
ATOM 715 N N . SER A 1 93 ? 9.307 -4.729 -0.410 1.00 87.06 93 SER A N 1
ATOM 716 C CA . SER A 1 93 ? 8.970 -5.142 -1.780 1.00 87.06 93 SER A CA 1
ATOM 717 C C . SER A 1 93 ? 8.870 -3.961 -2.746 1.00 87.06 93 SER A C 1
ATOM 719 O O . SER A 1 93 ? 9.128 -4.119 -3.939 1.00 87.06 93 SER A O 1
ATOM 721 N N . PHE A 1 94 ? 8.516 -2.780 -2.238 1.00 88.00 94 PHE A N 1
ATOM 722 C CA . PHE A 1 94 ? 8.211 -1.598 -3.031 1.00 88.00 94 PHE A CA 1
ATOM 723 C C . PHE A 1 94 ? 8.924 -0.365 -2.483 1.00 88.00 94 PHE A C 1
ATOM 725 O O . PHE A 1 94 ? 9.023 -0.156 -1.275 1.00 88.00 94 PHE A O 1
ATOM 732 N N . LYS A 1 95 ? 9.371 0.507 -3.390 1.00 86.38 95 LYS A N 1
ATOM 733 C CA . LYS A 1 95 ? 9.840 1.849 -3.032 1.00 86.38 95 LYS A CA 1
ATOM 734 C C . LYS A 1 95 ? 8.630 2.755 -2.808 1.00 86.38 95 LYS A C 1
ATOM 736 O O . LYS A 1 95 ? 8.227 3.479 -3.709 1.00 86.38 95 LYS A O 1
ATOM 741 N N . ILE A 1 96 ? 8.042 2.660 -1.623 1.00 88.50 96 ILE A N 1
ATOM 742 C CA . ILE A 1 96 ? 6.897 3.479 -1.212 1.00 88.50 96 ILE A CA 1
ATOM 743 C C . ILE A 1 96 ? 7.408 4.716 -0.479 1.00 88.50 96 ILE A C 1
ATOM 745 O O . ILE A 1 96 ? 8.464 4.684 0.154 1.00 88.50 96 ILE A O 1
ATOM 749 N N . LYS A 1 97 ? 6.661 5.813 -0.574 1.00 90.00 97 LYS A N 1
ATOM 750 C CA . LYS A 1 97 ? 6.837 6.993 0.268 1.00 90.00 97 LYS A CA 1
ATOM 751 C C . LYS A 1 97 ? 5.675 7.041 1.253 1.00 90.00 97 LYS A C 1
ATOM 753 O O . LYS A 1 97 ? 4.532 7.126 0.820 1.00 90.00 97 LYS A O 1
ATOM 758 N N . ASP A 1 98 ? 5.964 7.002 2.551 1.00 90.19 98 ASP A N 1
ATOM 759 C CA . ASP A 1 98 ? 4.942 7.273 3.563 1.00 90.19 98 ASP A CA 1
ATOM 760 C C . ASP A 1 98 ? 4.686 8.788 3.620 1.00 90.19 98 ASP A C 1
ATOM 762 O O . ASP A 1 98 ? 5.615 9.584 3.780 1.00 90.19 98 ASP A O 1
ATOM 766 N N . ILE A 1 99 ? 3.428 9.183 3.427 1.00 89.00 99 ILE A N 1
ATOM 767 C CA . ILE A 1 99 ? 2.977 10.584 3.440 1.00 89.00 99 ILE A CA 1
ATOM 768 C C . ILE A 1 99 ? 2.460 10.970 4.845 1.00 89.00 99 ILE A C 1
ATOM 770 O O . ILE A 1 99 ? 2.172 12.136 5.116 1.00 89.00 99 ILE A O 1
ATOM 774 N N . GLY A 1 100 ? 2.425 10.015 5.779 1.00 90.31 100 GLY A N 1
ATOM 775 C CA . GLY A 1 100 ? 1.973 10.204 7.148 1.00 90.31 100 GLY A CA 1
ATOM 776 C C . GLY A 1 100 ? 0.454 10.138 7.260 1.00 90.31 100 GLY A C 1
ATOM 777 O O . GLY A 1 100 ? -0.210 9.337 6.604 1.00 90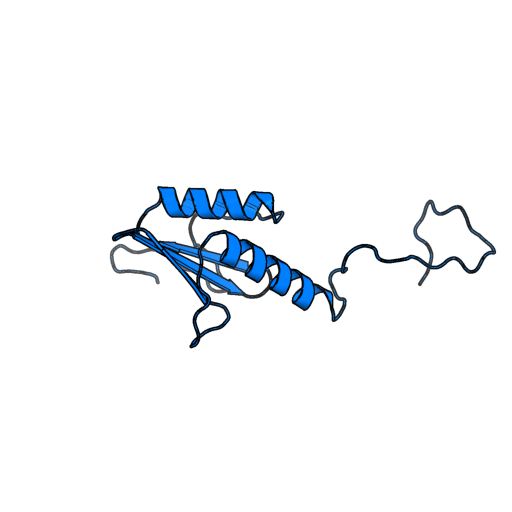.31 100 GLY A O 1
ATOM 778 N N . GLU A 1 101 ? -0.112 10.965 8.138 1.00 88.69 101 GLU A N 1
ATOM 779 C CA . GLU A 1 101 ? -1.561 10.999 8.320 1.00 88.69 101 GLU A CA 1
ATOM 780 C C . GLU A 1 101 ? -2.293 11.424 7.042 1.00 88.69 101 GLU A C 1
ATOM 782 O O . GLU A 1 101 ? -1.879 12.349 6.341 1.00 88.69 101 GLU A O 1
ATOM 787 N N . LEU A 1 102 ? -3.426 10.767 6.786 1.00 87.94 102 LEU A N 1
ATOM 788 C CA . LEU A 1 102 ? -4.284 11.036 5.640 1.00 87.94 102 LEU A CA 1
ATOM 789 C C . LEU A 1 102 ? -4.777 12.489 5.649 1.00 87.94 102 LEU A C 1
ATOM 791 O O . LEU A 1 102 ? -5.648 12.849 6.441 1.00 87.94 102 LEU A O 1
ATOM 795 N N . LYS A 1 103 ? -4.226 13.295 4.740 1.00 86.31 103 LYS A N 1
ATOM 796 C CA . LYS A 1 103 ? -4.654 14.676 4.464 1.00 86.31 103 LYS A CA 1
ATOM 797 C C . LYS A 1 103 ? -5.151 14.856 3.038 1.00 86.31 103 LYS A C 1
ATOM 799 O O . LYS A 1 103 ? -6.016 15.685 2.800 1.00 86.31 103 LYS A O 1
ATOM 804 N N . PHE A 1 104 ? -4.607 14.082 2.103 1.00 84.62 104 PHE A N 1
ATOM 805 C CA . PHE A 1 104 ? -4.989 14.108 0.699 1.00 84.62 104 PHE A CA 1
ATOM 806 C C . PHE A 1 104 ? -5.037 12.685 0.157 1.00 84.62 104 PHE A C 1
ATOM 808 O O . PHE A 1 104 ? -4.128 11.900 0.424 1.00 84.62 104 PHE A O 1
ATOM 815 N N . PHE A 1 105 ? -6.078 12.360 -0.604 1.00 84.38 105 PHE A N 1
ATOM 816 C CA . PHE A 1 105 ? -6.192 11.091 -1.319 1.00 84.38 105 PHE A CA 1
ATOM 817 C C . PHE A 1 105 ? -7.036 11.290 -2.574 1.00 84.38 105 PHE A C 1
ATOM 819 O O . PHE A 1 105 ? -8.144 11.814 -2.492 1.00 84.38 105 PHE A O 1
ATOM 826 N N . LEU A 1 106 ? -6.503 10.912 -3.740 1.00 84.00 106 LEU A N 1
ATOM 827 C CA . LEU A 1 106 ? -7.188 11.028 -5.039 1.00 84.00 106 LEU A CA 1
ATOM 828 C C . LEU A 1 106 ? -7.698 12.441 -5.365 1.00 84.00 106 LEU A C 1
ATOM 830 O O . LEU A 1 106 ? -8.781 12.616 -5.916 1.00 84.00 106 LEU A O 1
ATOM 834 N N . GLY A 1 107 ? -6.925 13.466 -4.996 1.00 83.50 107 GLY A N 1
ATOM 835 C CA . GLY A 1 107 ? -7.300 14.869 -5.207 1.00 83.50 107 GLY A CA 1
ATOM 836 C C . GLY A 1 107 ? -8.350 15.404 -4.229 1.00 83.50 107 GLY A C 1
ATOM 837 O O . GLY A 1 107 ? -8.730 16.566 -4.336 1.00 83.50 107 GLY A O 1
ATOM 838 N N . MET A 1 108 ? -8.790 14.597 -3.260 1.00 86.62 108 MET A N 1
ATOM 839 C CA . MET A 1 108 ? -9.650 15.042 -2.166 1.00 86.62 108 MET A CA 1
ATOM 840 C C . MET A 1 108 ? -8.791 15.430 -0.966 1.00 86.62 108 MET A C 1
ATOM 842 O O . MET A 1 108 ? -7.943 14.646 -0.535 1.00 86.62 108 MET A O 1
ATOM 846 N N . GLU A 1 109 ? -9.011 16.626 -0.424 1.00 89.06 109 GLU A N 1
ATOM 847 C CA . GLU A 1 109 ? -8.497 17.009 0.892 1.00 89.06 109 GLU A CA 1
ATOM 848 C C . GLU A 1 109 ? -9.403 16.397 1.962 1.00 89.06 109 GLU A C 1
ATOM 850 O O . GLU A 1 109 ? -10.622 16.503 1.874 1.00 89.06 109 GLU A O 1
ATOM 855 N N . LEU A 1 110 ? -8.808 15.760 2.967 1.00 86.69 110 LEU A N 1
ATOM 856 C CA . LEU A 1 110 ? -9.517 15.211 4.113 1.00 86.69 110 LEU A CA 1
ATOM 857 C C . LEU A 1 110 ? -9.073 15.940 5.373 1.00 86.69 110 LEU A C 1
ATOM 859 O O . LEU A 1 110 ? -7.883 15.976 5.701 1.00 86.69 110 LEU A O 1
ATOM 863 N N . ARG A 1 111 ? -10.037 16.469 6.130 1.00 85.62 111 ARG A N 1
ATOM 864 C CA . ARG A 1 111 ? -9.769 17.089 7.431 1.00 85.62 111 ARG A CA 1
ATOM 865 C C . ARG A 1 111 ? -10.360 16.259 8.552 1.00 85.62 111 ARG A C 1
ATOM 867 O O . ARG A 1 111 ? -11.569 16.075 8.653 1.00 85.62 111 ARG A O 1
ATOM 874 N N . ARG A 1 112 ? -9.500 15.777 9.450 1.00 83.19 112 ARG A N 1
ATOM 875 C CA . ARG A 1 112 ? -9.947 15.082 10.661 1.00 83.19 112 ARG A CA 1
ATOM 876 C C . ARG A 1 112 ? -10.586 16.063 11.639 1.00 83.19 112 ARG A C 1
ATOM 878 O O . ARG A 1 112 ? -9.993 17.066 12.024 1.00 83.19 112 ARG A O 1
ATOM 885 N N . SER A 1 113 ? -11.782 15.717 12.088 1.00 86.44 113 SER A N 1
ATOM 886 C CA . SER A 1 113 ? -12.520 16.351 13.172 1.00 86.44 113 SER A CA 1
ATOM 887 C C . SER A 1 113 ? -12.844 15.304 14.237 1.00 86.44 113 SER A C 1
ATOM 889 O O . SER A 1 113 ? -12.891 14.106 13.966 1.00 86.44 113 SER A O 1
ATOM 891 N N . LYS A 1 114 ? -13.157 15.743 15.460 1.00 82.19 114 LYS A N 1
ATOM 892 C CA . LYS A 1 114 ? -13.634 14.841 16.527 1.00 82.19 114 LYS A CA 1
ATOM 893 C C . LYS A 1 114 ? -14.920 14.088 16.148 1.00 82.19 114 LYS A C 1
ATOM 895 O O . LYS A 1 114 ? -15.249 13.104 16.796 1.00 82.19 114 LYS A O 1
ATOM 900 N N . LYS A 1 115 ? -15.644 14.554 15.122 1.00 85.44 115 LYS A N 1
ATOM 901 C CA . LYS A 1 115 ? -16.868 13.927 14.599 1.00 85.44 115 LYS A CA 1
ATOM 902 C C . LYS A 1 115 ? -16.641 13.020 13.376 1.00 85.44 115 LYS A C 1
ATOM 904 O O . LYS A 1 115 ? -17.606 12.426 12.914 1.00 85.44 115 LYS A O 1
ATOM 909 N N . GLY A 1 116 ? -15.419 12.923 12.841 1.00 80.06 116 GLY A N 1
ATOM 910 C CA . GLY A 1 116 ? -15.123 12.150 11.627 1.00 80.06 116 GLY A CA 1
ATOM 911 C C . GLY A 1 116 ? -14.196 12.883 10.656 1.00 80.06 116 GLY A C 1
ATOM 912 O O . GLY A 1 116 ? -13.306 13.615 11.082 1.00 80.06 116 GLY A O 1
ATOM 913 N N . PHE A 1 117 ? -14.404 12.689 9.355 1.00 78.56 117 PHE A N 1
ATOM 914 C CA . PHE A 1 117 ? -13.693 13.408 8.294 1.00 78.56 117 PHE A CA 1
ATOM 915 C C . PHE A 1 117 ? -14.623 14.445 7.651 1.00 78.56 117 PHE A C 1
ATOM 917 O O . PHE A 1 117 ? -15.813 14.177 7.485 1.00 78.56 117 PHE A O 1
ATOM 924 N N . LEU A 1 118 ? -14.072 15.621 7.356 1.00 66.44 118 LEU A N 1
ATOM 925 C CA . LEU A 1 118 ? -14.688 16.727 6.622 1.00 66.44 118 LEU A CA 1
ATOM 926 C C . LEU A 1 118 ? -14.024 16.862 5.255 1.00 66.44 118 LEU A C 1
ATOM 928 O O . LEU A 1 118 ? -12.779 16.684 5.215 1.00 66.44 118 LEU A O 1
#

Sequence (118 aa):
MQLPEGFPSQGESVVCRLVKSLYGLKQASRQCNLKLCETLFHSGFIQSSLDHSLFIKRQGSDIVVILVYVDDMLVTGSNMALIEQTKASLHKSFKIKDIGELKFFLGMELRRSKKGFL

Foldseek 3Di:
DDDDPPDPDDPDPDDDDDPADDPPDPCNLVVVLVLVVVLLVVVQWDADPVDNQWIWHDDPPKIWIWGDDRLDIDIDIDDPVVSVVVVVSCVVSDVDDDPDDDQDDPRDGWDDDPVGTD